Protein AF-A0A3D6EHR1-F1 (afdb_monomer_lite)

pLDDT: mean 91.76, std 10.84, range [40.75, 98.44]

Foldseek 3Di:
DPPPPPVVVVVVVVVQKDFPDKDWDDKDDPDPPDQKIKTWMWTWMDGPNDTDIWTKIWMWGQDPNDIDTDDMDTDD

Structure (mmCIF, N/CA/C/O backbone):
data_AF-A0A3D6EHR1-F1
#
_entry.id   AF-A0A3D6EHR1-F1
#
loop_
_atom_site.group_PDB
_atom_site.id
_atom_site.type_symbol
_atom_site.label_atom_id
_atom_site.label_alt_id
_atom_site.label_comp_id
_atom_site.label_asym_id
_atom_site.label_entity_id
_atom_site.label_seq_id
_atom_site.pdbx_PDB_ins_code
_atom_site.Cartn_x
_atom_site.Cartn_y
_atom_site.Cartn_z
_atom_site.occupancy
_atom_site.B_iso_or_equiv
_atom_site.auth_seq_id
_atom_site.auth_comp_id
_atom_site.auth_asym_id
_atom_site.auth_atom_id
_atom_site.pdbx_PDB_model_num
ATOM 1 N N . LYS A 1 1 ? -16.857 2.002 -1.763 1.00 40.75 1 LYS A N 1
ATOM 2 C CA . LYS A 1 1 ? -16.885 0.896 -2.752 1.00 40.75 1 LYS A CA 1
ATOM 3 C C . LYS A 1 1 ? -15.487 0.816 -3.331 1.00 40.75 1 LYS A C 1
ATOM 5 O O . LYS A 1 1 ? -15.037 1.846 -3.813 1.00 40.75 1 LYS A O 1
ATOM 10 N N . ARG A 1 2 ? -14.802 -0.330 -3.227 1.00 52.84 2 ARG A N 1
ATOM 11 C CA . ARG A 1 2 ? -13.556 -0.552 -3.973 1.00 52.84 2 ARG A CA 1
ATOM 12 C C . ARG A 1 2 ? -13.863 -0.241 -5.447 1.00 52.84 2 ARG A C 1
ATOM 14 O O . ARG A 1 2 ? -14.925 -0.692 -5.893 1.00 52.84 2 ARG A O 1
ATOM 21 N N . PRO A 1 3 ? -13.066 0.580 -6.152 1.00 54.38 3 PRO A N 1
ATOM 22 C CA . PRO A 1 3 ? -13.261 0.750 -7.588 1.00 54.38 3 PRO A CA 1
ATOM 23 C C . PRO A 1 3 ? -13.325 -0.640 -8.235 1.00 54.38 3 PRO A C 1
ATOM 25 O O . PRO A 1 3 ? -12.731 -1.585 -7.712 1.00 54.38 3 PRO A O 1
ATOM 28 N N . GLU A 1 4 ? -14.103 -0.805 -9.304 1.00 61.31 4 GLU A N 1
ATOM 29 C CA . GLU A 1 4 ? -14.044 -2.040 -10.090 1.00 61.31 4 GLU A CA 1
ATOM 30 C C . GLU A 1 4 ? -12.635 -2.149 -10.678 1.00 61.31 4 GLU A C 1
ATOM 32 O O . GLU A 1 4 ? -12.327 -1.598 -11.727 1.00 61.31 4 GLU A O 1
ATOM 37 N N . GLU A 1 5 ? -11.740 -2.794 -9.935 1.00 67.88 5 GLU A N 1
ATOM 38 C CA . GLU A 1 5 ? -10.393 -3.092 -10.383 1.00 67.88 5 GLU A CA 1
ATOM 39 C C . GLU A 1 5 ? -10.513 -4.111 -11.513 1.00 67.88 5 GLU A C 1
ATOM 41 O O . GLU A 1 5 ? -10.945 -5.252 -11.296 1.00 67.88 5 GLU A O 1
ATOM 46 N N . ASN A 1 6 ? -10.148 -3.701 -12.729 1.00 85.19 6 ASN A N 1
ATOM 47 C CA . ASN A 1 6 ? -10.084 -4.612 -13.857 1.00 85.19 6 ASN A CA 1
ATOM 48 C C . ASN A 1 6 ? -8.968 -5.632 -13.594 1.00 85.19 6 ASN A C 1
ATOM 50 O O . ASN A 1 6 ? -7.776 -5.342 -13.707 1.00 85.19 6 ASN A O 1
ATOM 54 N N . ARG A 1 7 ? -9.368 -6.845 -13.205 1.00 86.06 7 ARG A N 1
ATOM 55 C CA . ARG A 1 7 ? -8.444 -7.920 -12.826 1.00 86.06 7 ARG A CA 1
ATOM 56 C C . ARG A 1 7 ? -7.478 -8.285 -13.947 1.00 86.06 7 ARG A C 1
ATOM 58 O O . ARG A 1 7 ? -6.357 -8.688 -13.649 1.00 86.06 7 ARG A O 1
ATOM 65 N N . GLU A 1 8 ? -7.900 -8.160 -15.202 1.00 89.75 8 GLU A N 1
ATOM 66 C CA . GLU A 1 8 ? -7.054 -8.464 -16.357 1.00 89.75 8 GLU A CA 1
ATOM 67 C C . GLU A 1 8 ? -5.957 -7.412 -16.521 1.00 89.75 8 GLU A C 1
ATOM 69 O O . GLU A 1 8 ? -4.783 -7.763 -16.621 1.00 89.75 8 GLU A O 1
ATOM 74 N N . GLU A 1 9 ? -6.309 -6.127 -16.447 1.00 87.81 9 GLU A N 1
ATOM 75 C CA . GLU A 1 9 ? -5.335 -5.028 -16.479 1.00 87.81 9 GLU A CA 1
ATOM 76 C C . GLU A 1 9 ? -4.344 -5.118 -15.316 1.00 87.81 9 GLU A C 1
ATOM 78 O O . GLU A 1 9 ? -3.137 -4.978 -15.518 1.00 87.81 9 GLU A O 1
ATOM 83 N N . LEU A 1 10 ? -4.831 -5.425 -14.108 1.00 86.94 10 LEU A N 1
ATOM 84 C CA . LEU A 1 10 ? -3.973 -5.607 -12.940 1.00 86.94 10 LEU A CA 1
ATOM 85 C C . LEU A 1 10 ? -3.018 -6.795 -13.121 1.00 86.94 10 LEU A C 1
ATOM 87 O O . LEU A 1 10 ? -1.839 -6.694 -12.785 1.00 86.94 10 LEU A O 1
ATOM 91 N N . ALA A 1 11 ? -3.498 -7.910 -13.680 1.00 90.44 11 ALA A N 1
ATOM 92 C CA . ALA A 1 11 ? -2.660 -9.071 -13.959 1.00 90.44 11 ALA A CA 1
ATOM 93 C C . ALA A 1 11 ? -1.563 -8.742 -14.981 1.00 90.44 11 ALA A C 1
ATOM 95 O O . ALA A 1 11 ? -0.403 -9.089 -14.756 1.00 90.44 11 ALA A O 1
ATOM 96 N N . VAL A 1 12 ? -1.902 -8.032 -16.062 1.00 91.38 12 VAL A N 1
ATOM 97 C CA . VAL A 1 12 ? -0.933 -7.573 -17.072 1.00 91.38 12 VAL A CA 1
ATOM 98 C C . VAL A 1 12 ? 0.102 -6.641 -16.443 1.00 91.38 12 VAL A C 1
ATOM 100 O O . VAL A 1 12 ? 1.3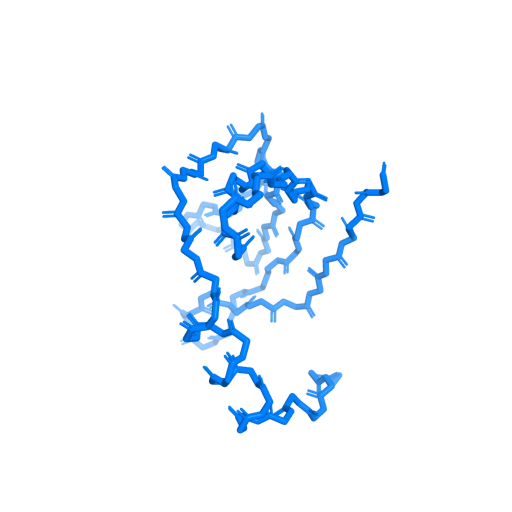05 -6.827 -16.643 1.00 91.38 12 VAL A O 1
ATOM 103 N N . TYR A 1 13 ? -0.338 -5.682 -15.625 1.00 87.62 13 TYR A N 1
ATOM 104 C CA . TYR A 1 13 ? 0.562 -4.796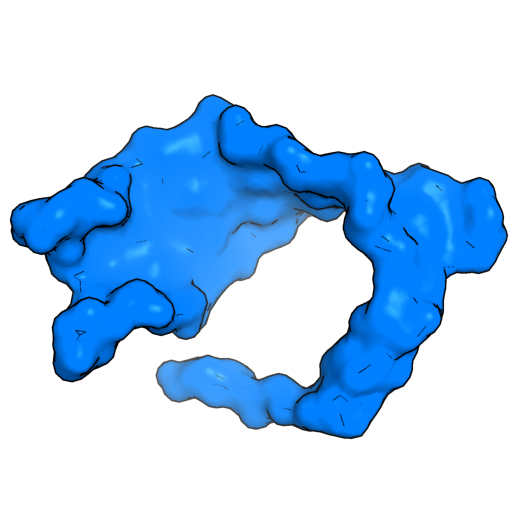 -14.892 1.00 87.62 13 TYR A CA 1
ATOM 105 C C . TYR A 1 13 ? 1.537 -5.594 -14.014 1.00 87.62 13 TYR A C 1
ATOM 107 O O . TYR A 1 13 ? 2.752 -5.457 -14.169 1.00 87.62 13 TYR A O 1
ATOM 115 N N . CYS A 1 14 ? 1.031 -6.495 -13.167 1.00 89.62 14 CYS A N 1
ATOM 116 C CA . CYS A 1 14 ? 1.848 -7.333 -12.288 1.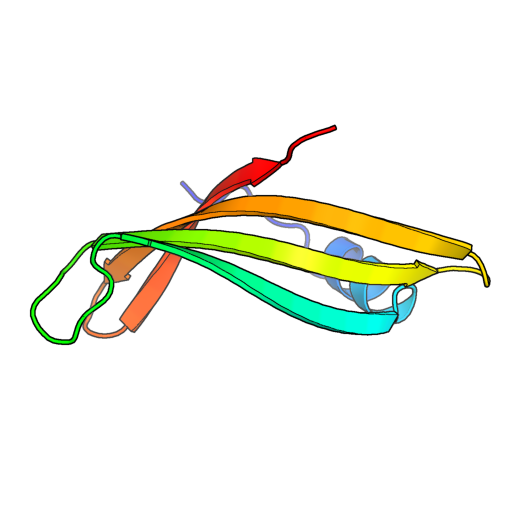00 89.62 14 CYS A CA 1
ATOM 117 C C . CYS A 1 14 ? 2.802 -8.274 -13.042 1.00 89.62 14 CYS A C 1
ATOM 119 O O . CYS A 1 14 ? 3.859 -8.600 -12.513 1.00 89.62 14 CYS A O 1
ATOM 121 N N . GLN A 1 15 ? 2.468 -8.704 -14.262 1.00 92.00 15 GLN A N 1
ATOM 122 C CA . GLN A 1 15 ? 3.375 -9.491 -15.109 1.00 92.00 15 GLN A CA 1
ATOM 123 C C . GLN A 1 15 ? 4.504 -8.644 -15.710 1.00 92.00 15 GLN A C 1
ATOM 125 O O . GLN A 1 15 ? 5.596 -9.153 -15.953 1.00 92.00 15 GLN A O 1
ATOM 130 N N . SER A 1 16 ? 4.254 -7.355 -15.951 1.00 91.31 16 SER A N 1
ATOM 131 C CA . SER A 1 16 ? 5.229 -6.434 -16.553 1.00 91.31 16 SER A CA 1
ATOM 132 C C . SER A 1 16 ? 6.172 -5.763 -15.546 1.00 91.31 16 SER A C 1
ATOM 134 O O . SER A 1 16 ? 7.185 -5.178 -15.941 1.00 91.31 16 SER A O 1
ATOM 136 N N . VAL A 1 17 ? 5.855 -5.844 -14.250 1.00 92.88 17 VAL A N 1
ATOM 137 C CA . VAL A 1 17 ? 6.584 -5.170 -13.171 1.00 92.88 17 VAL A CA 1
ATOM 138 C C . VAL A 1 17 ? 7.171 -6.186 -12.199 1.00 92.88 17 VAL A C 1
ATOM 140 O O . VAL A 1 17 ? 6.482 -7.050 -11.672 1.00 92.88 17 VAL A O 1
ATOM 143 N N . SER A 1 18 ? 8.455 -6.037 -11.889 1.00 93.50 18 SER A N 1
ATOM 144 C CA . SER A 1 18 ? 9.115 -6.768 -10.808 1.00 93.50 18 SER A CA 1
ATOM 145 C C . SER A 1 18 ? 9.179 -5.917 -9.542 1.00 93.50 18 SER A C 1
ATOM 147 O O . SER A 1 18 ? 9.671 -4.789 -9.571 1.00 93.50 18 SER A O 1
ATOM 149 N N . CYS A 1 19 ? 8.728 -6.461 -8.409 1.00 92.75 19 CYS A N 1
ATOM 150 C CA . CYS A 1 19 ? 8.949 -5.849 -7.100 1.00 92.75 19 CYS A CA 1
ATOM 151 C C . CYS A 1 19 ? 10.350 -6.217 -6.600 1.00 92.75 19 CYS A C 1
ATOM 153 O O . CYS A 1 19 ? 10.621 -7.365 -6.257 1.00 92.75 19 CYS A O 1
ATOM 155 N N . VAL A 1 20 ? 11.252 -5.237 -6.584 1.00 94.50 20 VAL A N 1
ATOM 156 C CA . VAL A 1 20 ? 12.664 -5.420 -6.211 1.00 94.50 20 VAL A CA 1
ATOM 157 C C . VAL A 1 20 ? 12.869 -5.236 -4.708 1.00 94.50 20 VAL A C 1
ATOM 159 O O . VAL A 1 20 ? 13.820 -5.757 -4.130 1.00 94.50 20 VAL A O 1
ATOM 162 N N . GLY A 1 21 ? 11.986 -4.488 -4.050 1.00 95.81 21 GLY A N 1
ATOM 163 C CA . GLY A 1 21 ? 12.044 -4.315 -2.607 1.00 95.81 21 GLY A CA 1
ATOM 164 C C . GLY A 1 21 ? 10.883 -3.505 -2.062 1.00 95.81 21 GLY A C 1
ATOM 165 O O . GLY A 1 21 ? 10.307 -2.674 -2.760 1.00 95.81 21 GLY A O 1
ATOM 166 N N . LEU A 1 22 ? 10.584 -3.725 -0.787 1.00 97.44 22 LEU A N 1
ATOM 167 C CA . LEU A 1 22 ? 9.545 -3.028 -0.045 1.00 97.44 22 LEU A CA 1
ATOM 168 C C . LEU A 1 22 ? 10.125 -2.562 1.288 1.00 97.44 22 LEU A C 1
ATOM 170 O O . LEU A 1 22 ? 10.717 -3.354 2.022 1.00 97.44 22 LEU A O 1
ATOM 174 N N . LYS A 1 23 ? 9.946 -1.283 1.610 1.00 98.12 23 LYS A N 1
ATOM 175 C CA . LYS A 1 23 ? 10.344 -0.717 2.898 1.00 98.12 23 LYS A CA 1
ATOM 176 C C . LYS A 1 23 ? 9.152 -0.044 3.557 1.00 98.12 23 LYS A C 1
ATOM 178 O O . LYS A 1 23 ? 8.585 0.883 2.989 1.00 98.12 23 LYS A O 1
ATOM 183 N N . ILE A 1 24 ? 8.824 -0.469 4.773 1.00 97.88 24 ILE A N 1
ATOM 184 C CA . ILE A 1 24 ? 7.852 0.231 5.616 1.00 97.88 24 ILE A CA 1
ATOM 185 C C . ILE A 1 24 ? 8.543 1.435 6.250 1.00 97.88 24 ILE A C 1
ATOM 187 O O . ILE A 1 24 ? 9.597 1.297 6.872 1.00 97.88 24 ILE A O 1
ATOM 191 N N . ILE A 1 25 ? 7.967 2.614 6.051 1.00 98.25 25 ILE A N 1
ATOM 192 C CA . ILE A 1 25 ? 8.496 3.891 6.538 1.00 98.25 25 ILE A CA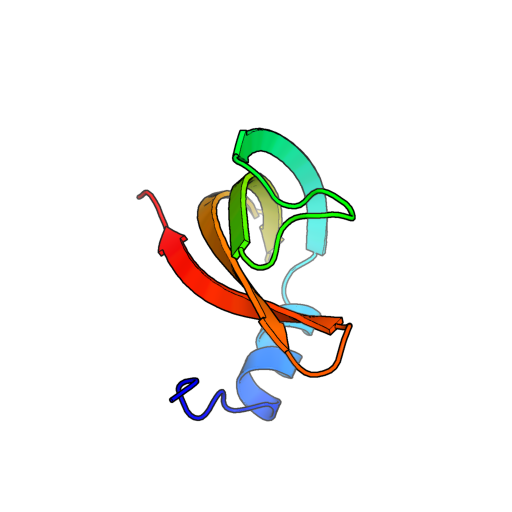 1
ATOM 193 C C . ILE A 1 25 ? 7.767 4.319 7.803 1.00 98.25 25 ILE A C 1
ATOM 195 O O . ILE A 1 25 ? 8.395 4.766 8.759 1.00 98.25 25 ILE A O 1
ATOM 199 N N . HIS A 1 26 ? 6.448 4.153 7.813 1.00 98.00 26 HIS A N 1
ATOM 200 C CA . HIS A 1 26 ? 5.608 4.506 8.942 1.00 98.00 26 HIS A CA 1
ATOM 201 C C . HIS A 1 26 ? 4.449 3.521 9.069 1.00 98.00 26 HIS A C 1
ATOM 203 O O . HIS A 1 26 ? 4.001 2.942 8.078 1.00 98.00 26 HIS A O 1
ATOM 209 N N . LYS A 1 27 ? 3.974 3.346 10.301 1.00 97.75 27 LYS A N 1
ATOM 210 C CA . LYS A 1 27 ? 2.741 2.630 10.598 1.00 97.75 27 LYS A CA 1
ATOM 211 C C . LYS A 1 27 ? 2.001 3.327 11.735 1.00 97.75 27 LYS A C 1
ATOM 213 O O . LYS A 1 27 ? 2.638 3.765 12.695 1.00 97.75 27 LYS A O 1
ATOM 218 N N . GLU A 1 28 ? 0.683 3.326 11.652 1.00 98.38 28 GLU A N 1
ATOM 219 C CA . GLU A 1 28 ? -0.226 3.793 12.694 1.00 98.38 28 GLU A CA 1
ATOM 220 C C . GLU A 1 28 ? -1.314 2.732 12.900 1.00 98.38 28 GLU A C 1
ATOM 222 O O . GLU A 1 28 ? -1.849 2.203 11.923 1.00 98.38 28 GLU A O 1
ATOM 227 N N . LEU A 1 29 ? -1.610 2.387 14.159 1.00 97.81 29 LEU A N 1
ATOM 228 C CA . LEU A 1 29 ? -2.514 1.283 14.522 1.00 97.81 29 LEU A CA 1
ATOM 229 C C . LEU A 1 29 ? -2.131 -0.039 13.809 1.00 97.81 29 LEU A C 1
ATOM 231 O O . LEU A 1 29 ? -0.943 -0.375 13.704 1.00 97.81 29 LEU A O 1
ATOM 235 N N . GLY A 1 30 ? -3.111 -0.824 13.347 1.00 93.69 30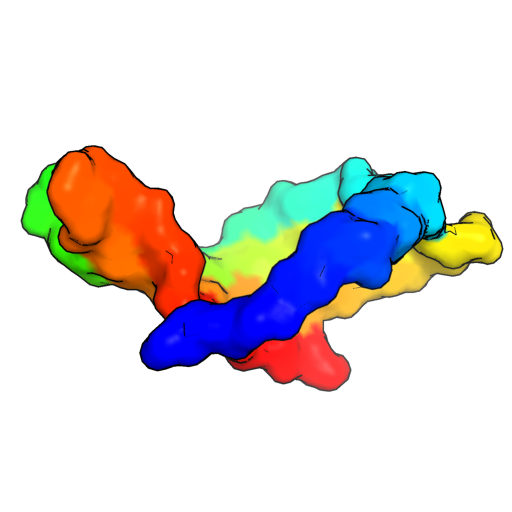 GLY A N 1
ATOM 236 C CA . GLY A 1 30 ? -2.880 -2.080 12.622 1.00 93.69 30 GLY A CA 1
ATOM 237 C C . GLY A 1 30 ? -2.494 -3.279 13.502 1.00 93.69 30 GLY A C 1
ATOM 238 O O . GLY A 1 30 ? -2.110 -4.336 12.992 1.00 93.69 30 GLY A O 1
ATOM 239 N N . GLY A 1 31 ? -2.568 -3.137 14.825 1.00 94.00 31 GLY A N 1
ATOM 240 C CA . GLY A 1 31 ? -2.318 -4.189 15.801 1.00 94.00 31 GLY A CA 1
ATOM 241 C C . GLY A 1 31 ? -3.468 -5.190 15.930 1.00 94.00 31 GLY A C 1
ATOM 242 O O . GLY A 1 31 ? -4.521 -5.085 15.304 1.00 94.00 31 GLY A O 1
ATOM 243 N N . LYS A 1 32 ? -3.284 -6.214 16.775 1.00 93.44 32 LYS A N 1
ATOM 244 C CA . LYS A 1 32 ? -4.304 -7.261 16.994 1.00 93.44 32 LYS A CA 1
ATOM 245 C C . LYS A 1 32 ? -5.605 -6.721 17.594 1.00 93.44 32 LYS A C 1
ATOM 247 O O . LYS A 1 32 ? -6.643 -7.313 17.335 1.00 93.44 32 LYS A O 1
ATOM 252 N N . ALA A 1 33 ? -5.545 -5.635 18.358 1.00 95.19 33 ALA A N 1
ATOM 253 C CA . ALA A 1 33 ? -6.710 -5.005 18.978 1.00 95.19 33 ALA A CA 1
ATOM 254 C C . ALA A 1 33 ? -7.331 -3.888 18.121 1.00 95.19 33 ALA A C 1
ATOM 256 O O . ALA A 1 33 ? -8.387 -3.387 18.481 1.00 95.19 33 ALA A O 1
ATOM 257 N N . ASP A 1 34 ? -6.687 -3.513 17.013 1.00 97.88 34 ASP A N 1
ATOM 258 C CA . ASP A 1 34 ? -7.140 -2.407 16.175 1.00 97.88 34 ASP A CA 1
ATOM 259 C C . ASP A 1 34 ? -8.023 -2.907 15.029 1.00 97.88 34 ASP A C 1
ATOM 261 O O . ASP A 1 34 ? -7.755 -3.959 14.433 1.00 97.88 34 ASP A O 1
ATOM 265 N N . ASP A 1 35 ? -9.024 -2.098 14.684 1.00 97.94 35 ASP A N 1
ATOM 266 C CA . ASP A 1 35 ? -9.921 -2.325 13.545 1.00 97.94 35 ASP A CA 1
ATOM 267 C C . ASP A 1 35 ? -9.546 -1.487 12.314 1.00 97.94 35 ASP A C 1
ATOM 269 O O . ASP A 1 35 ? -10.067 -1.714 11.222 1.00 97.94 35 ASP A O 1
ATOM 273 N N . THR A 1 36 ? -8.612 -0.546 12.458 1.00 98.25 36 THR A N 1
ATOM 274 C CA . THR A 1 36 ? -8.054 0.263 11.367 1.00 98.25 36 THR A CA 1
ATOM 275 C C . THR A 1 36 ? -6.530 0.313 11.447 1.00 98.25 36 THR A C 1
ATOM 277 O O . THR A 1 36 ? -5.922 0.024 12.481 1.00 98.25 36 THR A O 1
ATOM 280 N N . GLY A 1 37 ? -5.890 0.635 10.329 1.00 98.19 37 GLY A N 1
ATOM 281 C CA . GLY A 1 37 ? -4.443 0.779 10.266 1.00 98.19 37 GLY A CA 1
ATOM 282 C C . GLY A 1 37 ? -4.014 1.631 9.087 1.00 98.19 37 GLY A C 1
ATOM 283 O O . GLY A 1 37 ? -4.671 1.643 8.048 1.00 98.19 37 GLY A O 1
ATOM 284 N N . VAL A 1 38 ? -2.897 2.328 9.245 1.00 98.25 38 VAL A N 1
ATOM 285 C CA . VAL A 1 38 ? -2.270 3.116 8.183 1.00 98.25 38 VAL A CA 1
ATOM 286 C C . VAL A 1 38 ? -0.831 2.660 8.021 1.00 98.25 38 VAL A C 1
ATOM 288 O O . VAL A 1 38 ? -0.133 2.405 9.004 1.00 98.25 38 VAL A O 1
ATOM 291 N N . VAL A 1 39 ? -0.375 2.544 6.776 1.00 98.44 39 VAL A N 1
ATOM 292 C CA . VAL A 1 39 ? 0.998 2.158 6.447 1.00 98.44 39 VAL A CA 1
ATOM 293 C C . VAL A 1 39 ? 1.531 3.072 5.359 1.00 98.44 39 VAL A C 1
ATOM 295 O O . VAL A 1 39 ? 0.959 3.138 4.278 1.00 98.44 39 VAL A O 1
ATOM 298 N N . THR A 1 40 ? 2.667 3.718 5.615 1.00 98.44 40 THR A N 1
ATOM 299 C CA . THR A 1 40 ? 3.452 4.376 4.566 1.00 98.44 40 THR A CA 1
ATOM 300 C C . THR A 1 40 ? 4.596 3.468 4.155 1.00 98.44 40 THR A C 1
ATOM 302 O O . THR A 1 40 ? 5.387 3.041 5.005 1.00 98.44 40 THR A O 1
ATOM 305 N N . PHE A 1 41 ? 4.726 3.193 2.861 1.00 98.19 41 PHE A N 1
ATOM 306 C CA . PHE A 1 41 ? 5.776 2.334 2.330 1.00 98.19 41 PHE A CA 1
ATOM 307 C C . PHE A 1 41 ? 6.410 2.894 1.061 1.00 98.19 41 PHE A C 1
ATOM 309 O O . PHE A 1 41 ? 5.817 3.674 0.322 1.00 98.19 41 PHE A O 1
ATOM 316 N N . HIS A 1 42 ? 7.641 2.455 0.817 1.00 97.88 42 HIS A N 1
ATOM 317 C CA . HIS A 1 42 ? 8.364 2.659 -0.428 1.00 97.88 42 HIS A CA 1
ATOM 318 C C . H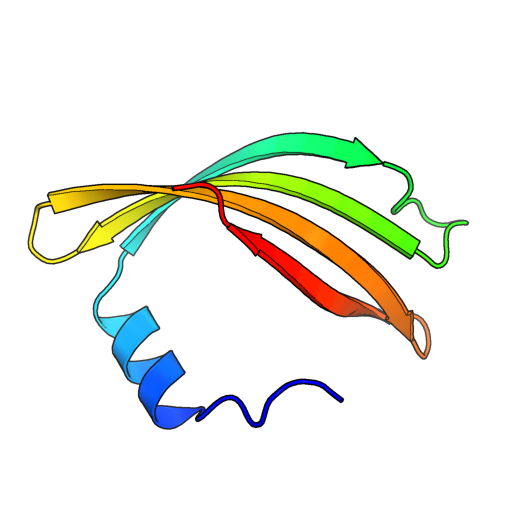IS A 1 42 ? 8.535 1.302 -1.119 1.00 97.88 42 HIS A C 1
ATOM 320 O O . HIS A 1 42 ? 9.219 0.423 -0.583 1.00 97.88 42 HIS A O 1
ATOM 326 N N . ALA A 1 43 ? 7.950 1.128 -2.300 1.00 96.69 43 ALA A N 1
ATOM 327 C CA . ALA A 1 43 ? 8.150 -0.042 -3.146 1.00 96.69 43 ALA A CA 1
ATOM 328 C C . ALA A 1 43 ? 9.095 0.306 -4.303 1.00 96.69 43 ALA A C 1
ATOM 330 O O . ALA A 1 43 ? 8.827 1.181 -5.121 1.00 96.69 43 ALA A O 1
ATOM 331 N N . SER A 1 44 ? 10.238 -0.373 -4.363 1.00 96.44 44 SER A N 1
ATOM 332 C CA . SER A 1 44 ? 11.132 -0.324 -5.517 1.00 96.44 44 SER A CA 1
ATOM 333 C C . SER A 1 44 ? 10.607 -1.267 -6.588 1.00 96.44 44 SER A C 1
ATOM 335 O O . SER A 1 44 ? 10.651 -2.484 -6.407 1.00 96.44 44 SER A O 1
ATOM 337 N N . LEU A 1 45 ? 10.158 -0.709 -7.703 1.00 94.81 45 LEU A N 1
ATOM 338 C CA . LEU A 1 45 ? 9.614 -1.455 -8.829 1.00 94.81 45 LEU A CA 1
ATOM 339 C C . LEU A 1 45 ? 10.585 -1.392 -10.008 1.00 94.81 45 LEU A C 1
ATOM 341 O O . LEU A 1 45 ? 11.311 -0.411 -10.176 1.00 94.81 45 LEU A O 1
ATOM 345 N N . GLN A 1 46 ? 10.626 -2.443 -10.817 1.00 95.25 46 GLN A N 1
ATOM 346 C CA . GLN A 1 46 ? 11.397 -2.478 -12.052 1.00 95.25 46 GLN A CA 1
ATOM 347 C C . GLN A 1 46 ? 10.503 -2.896 -13.212 1.00 95.25 46 GLN A C 1
ATOM 349 O O . GLN A 1 46 ? 9.873 -3.948 -13.161 1.00 95.25 46 GLN A O 1
ATOM 354 N N . ALA A 1 47 ? 10.484 -2.088 -14.267 1.00 91.94 47 ALA A N 1
ATOM 355 C CA . ALA A 1 47 ? 9.748 -2.354 -15.497 1.00 91.94 47 ALA A CA 1
ATOM 356 C C . ALA A 1 47 ? 10.611 -1.944 -16.693 1.00 91.94 47 ALA A C 1
ATOM 358 O O . ALA A 1 47 ? 11.201 -0.862 -16.693 1.00 91.94 47 ALA A O 1
ATOM 359 N N . ASN A 1 48 ? 10.718 -2.806 -17.709 1.00 88.50 48 ASN A N 1
ATOM 360 C CA . ASN A 1 48 ? 11.492 -2.535 -18.932 1.00 88.50 48 ASN A CA 1
ATOM 361 C C . ASN A 1 48 ? 12.937 -2.061 -18.657 1.00 88.50 48 ASN A C 1
ATOM 363 O O . ASN A 1 48 ? 13.432 -1.118 -19.273 1.00 88.50 48 ASN A O 1
ATOM 367 N N . GLY A 1 49 ? 13.601 -2.666 -17.663 1.00 87.56 49 GLY A N 1
ATOM 368 C CA . GLY A 1 49 ? 14.966 -2.309 -17.256 1.00 87.56 49 GLY A CA 1
ATOM 369 C C . GLY A 1 49 ? 15.096 -0.994 -16.475 1.00 87.56 49 GLY A C 1
ATOM 370 O O . GLY A 1 49 ? 16.184 -0.690 -15.992 1.00 87.56 49 GLY A O 1
ATOM 371 N N . ARG A 1 50 ? 14.010 -0.235 -16.285 1.00 92.12 50 ARG A N 1
ATOM 372 C CA . ARG A 1 50 ? 13.987 1.001 -15.492 1.00 92.12 50 ARG A CA 1
ATOM 373 C C . ARG A 1 50 ? 13.475 0.730 -14.087 1.00 92.12 50 ARG A C 1
ATOM 375 O O . ARG A 1 50 ? 12.505 -0.001 -13.912 1.00 92.12 50 ARG A O 1
ATOM 382 N N . ARG A 1 51 ? 14.123 1.338 -13.093 1.00 93.25 51 ARG A N 1
ATOM 383 C CA . ARG A 1 51 ? 13.706 1.272 -11.690 1.00 93.25 51 ARG A CA 1
ATOM 384 C C . ARG A 1 51 ? 12.914 2.523 -11.326 1.00 93.25 51 ARG A C 1
ATOM 386 O O . ARG A 1 51 ? 13.370 3.630 -11.597 1.00 93.25 51 ARG A O 1
ATOM 393 N N . THR A 1 52 ? 11.769 2.337 -10.689 1.00 93.81 52 THR A N 1
ATOM 394 C CA . THR A 1 52 ? 10.927 3.401 -10.139 1.00 93.81 52 THR A CA 1
ATOM 395 C C . THR A 1 52 ? 10.716 3.179 -8.645 1.00 93.81 52 THR A C 1
ATOM 397 O O . THR A 1 52 ? 10.861 2.064 -8.132 1.00 93.81 52 THR A O 1
ATOM 400 N N . LEU A 1 53 ? 10.432 4.261 -7.925 1.00 95.25 53 LEU A N 1
ATOM 401 C CA . LEU A 1 53 ? 10.097 4.222 -6.508 1.00 95.25 53 LEU A CA 1
ATOM 402 C C . LEU A 1 53 ? 8.637 4.631 -6.353 1.00 95.25 53 LEU A C 1
ATOM 404 O O . LEU A 1 53 ? 8.292 5.772 -6.629 1.00 95.25 53 LEU A O 1
ATOM 408 N N . HIS A 1 54 ? 7.800 3.698 -5.916 1.00 95.12 54 HIS A N 1
ATOM 409 C CA . HIS A 1 54 ? 6.409 3.956 -5.568 1.00 95.12 54 HIS A CA 1
ATOM 410 C C . HIS A 1 54 ? 6.326 4.282 -4.081 1.00 95.12 54 HIS A C 1
ATOM 412 O O . HIS A 1 54 ? 6.731 3.465 -3.249 1.00 95.12 54 HIS A O 1
ATOM 418 N N . ILE A 1 55 ? 5.847 5.475 -3.748 1.00 97.69 55 ILE A N 1
ATOM 419 C CA . ILE A 1 55 ? 5.686 5.938 -2.370 1.00 97.69 55 ILE A CA 1
ATOM 420 C C . ILE A 1 55 ? 4.197 6.095 -2.115 1.00 97.69 55 ILE A C 1
ATOM 422 O O . ILE A 1 55 ? 3.542 6.897 -2.773 1.00 97.69 55 ILE A O 1
ATOM 426 N N . GLU A 1 56 ? 3.668 5.362 -1.144 1.00 97.69 56 GLU A N 1
ATOM 427 C CA . GLU A 1 56 ? 2.242 5.408 -0.834 1.00 97.69 56 GLU A CA 1
ATOM 428 C C . GLU A 1 56 ? 2.006 5.373 0.671 1.00 97.69 56 GLU A C 1
ATOM 430 O O . GLU A 1 56 ? 2.730 4.701 1.411 1.00 97.69 56 GLU A O 1
ATOM 435 N N . THR A 1 57 ? 0.976 6.097 1.106 1.00 98.25 57 THR A N 1
ATOM 436 C CA . THR A 1 57 ? 0.343 5.922 2.415 1.00 98.25 57 THR A CA 1
ATOM 437 C C . THR A 1 57 ? -1.023 5.280 2.213 1.00 98.25 57 THR A C 1
ATOM 439 O O . THR A 1 57 ? -1.920 5.924 1.675 1.00 98.25 57 THR A O 1
ATOM 442 N N . SER A 1 58 ? -1.183 4.037 2.661 1.00 98.00 58 SER A N 1
ATOM 443 C CA . SER A 1 58 ? -2.415 3.257 2.507 1.00 98.00 58 SER A CA 1
ATOM 444 C C . SER A 1 58 ? -3.171 3.118 3.825 1.00 98.00 58 SER A C 1
ATOM 446 O O . SER A 1 58 ? -2.563 2.987 4.891 1.00 98.00 58 SER A O 1
ATOM 448 N N . THR A 1 59 ? -4.499 3.076 3.744 1.00 97.94 59 THR A N 1
ATOM 449 C CA . THR A 1 59 ? -5.423 2.821 4.852 1.00 97.94 59 THR A CA 1
ATOM 450 C C . THR A 1 59 ? -6.042 1.431 4.729 1.00 97.94 59 THR A C 1
ATOM 452 O O . THR A 1 59 ? -6.462 0.989 3.657 1.00 97.94 59 THR A O 1
ATOM 455 N N . PHE A 1 60 ? -6.134 0.750 5.864 1.00 97.69 60 PHE A N 1
ATOM 456 C CA . PHE A 1 60 ? -6.692 -0.584 6.003 1.00 97.69 60 PHE A CA 1
ATOM 457 C C . PHE A 1 60 ? -7.780 -0.600 7.075 1.00 97.69 60 PHE A C 1
ATOM 459 O O . PHE A 1 60 ? -7.696 0.117 8.074 1.00 97.69 60 PHE A O 1
ATOM 466 N N . ALA A 1 61 ? -8.767 -1.471 6.887 1.00 97.50 61 ALA A N 1
ATOM 467 C CA . ALA A 1 61 ? -9.801 -1.773 7.871 1.00 97.50 61 ALA A CA 1
ATOM 468 C C . ALA A 1 61 ? -9.865 -3.281 8.114 1.00 97.50 61 ALA A C 1
ATOM 470 O O . ALA A 1 61 ? -9.488 -4.074 7.247 1.00 97.50 61 ALA A O 1
ATOM 471 N N . ARG A 1 62 ? -10.324 -3.697 9.292 1.00 97.44 62 ARG A N 1
ATOM 472 C CA . ARG A 1 62 ? -10.573 -5.100 9.604 1.00 97.44 62 ARG A CA 1
ATOM 473 C C . ARG A 1 62 ? -12.046 -5.421 9.395 1.00 97.44 62 ARG A C 1
ATOM 475 O O . ARG A 1 62 ? -12.903 -4.995 10.156 1.00 97.44 62 ARG A O 1
ATOM 482 N N . GLU A 1 63 ? -12.328 -6.242 8.395 1.00 95.62 63 GLU A N 1
ATOM 483 C CA . GLU A 1 63 ? -13.673 -6.711 8.073 1.00 95.62 63 GLU A CA 1
ATOM 484 C C . GLU A 1 63 ? -13.732 -8.230 8.234 1.00 95.62 63 GLU A C 1
ATOM 486 O O . GLU A 1 63 ? -12.899 -8.960 7.691 1.00 95.62 63 GLU A O 1
ATOM 491 N N . ASN A 1 64 ? -14.700 -8.731 9.009 1.00 94.12 64 ASN A N 1
ATOM 492 C CA . ASN A 1 64 ? -14.867 -10.168 9.279 1.00 94.12 64 ASN A CA 1
ATOM 493 C C . ASN A 1 64 ? -13.563 -10.855 9.744 1.00 94.12 64 ASN A C 1
ATOM 495 O O . ASN A 1 64 ? -13.225 -11.959 9.312 1.00 94.12 64 ASN A O 1
ATOM 499 N N . GLY A 1 65 ? -12.794 -10.165 10.596 1.00 93.75 65 GLY A N 1
ATOM 500 C CA . GLY A 1 65 ? -11.522 -10.653 11.136 1.00 93.75 65 GLY A CA 1
ATOM 501 C C . GLY A 1 65 ? -10.336 -10.610 10.164 1.00 93.75 65 GLY A C 1
ATOM 502 O O . GLY A 1 65 ? -9.273 -11.133 10.496 1.00 93.75 65 GLY A O 1
ATOM 503 N N . ARG A 1 66 ? -10.478 -10.001 8.979 1.00 95.69 66 ARG A N 1
ATOM 504 C CA . ARG A 1 66 ? -9.417 -9.894 7.964 1.00 95.69 66 ARG A CA 1
ATOM 505 C C . ARG A 1 66 ? -9.114 -8.437 7.647 1.00 95.69 66 ARG A C 1
ATOM 507 O O . ARG A 1 66 ? -10.025 -7.631 7.524 1.00 95.69 66 ARG A O 1
ATOM 514 N N . TRP A 1 67 ? -7.837 -8.108 7.484 1.00 96.88 67 TRP A N 1
ATOM 515 C CA . TRP A 1 67 ? -7.437 -6.793 6.990 1.00 96.88 67 TRP A CA 1
ATOM 516 C C . TRP A 1 67 ? -7.764 -6.661 5.504 1.00 96.88 67 TRP A C 1
ATOM 518 O O . TRP A 1 67 ? -7.404 -7.528 4.706 1.00 96.88 67 TRP A O 1
ATOM 528 N N . VAL A 1 68 ? -8.420 -5.567 5.136 1.00 95.69 68 VAL A N 1
ATOM 529 C CA . VAL A 1 68 ? -8.727 -5.197 3.757 1.00 95.69 68 VAL A CA 1
ATOM 530 C C . VAL A 1 68 ? -8.105 -3.843 3.441 1.00 95.69 68 VAL A C 1
ATOM 532 O O . VAL A 1 68 ? -8.104 -2.941 4.277 1.00 95.69 68 VAL A O 1
ATOM 535 N N . TYR A 1 69 ? -7.561 -3.710 2.230 1.00 94.38 69 TYR A N 1
ATOM 536 C CA . TYR A 1 69 ? -7.182 -2.412 1.676 1.00 94.38 69 TYR A CA 1
ATOM 537 C C . TYR A 1 69 ? -8.444 -1.584 1.435 1.00 94.38 69 TYR A C 1
ATOM 539 O O . TYR A 1 69 ? -9.386 -2.083 0.798 1.00 94.38 69 TYR A O 1
ATOM 547 N N . VAL A 1 70 ? -8.448 -0.359 1.962 1.00 95.06 70 VAL A N 1
ATOM 548 C CA . VAL A 1 70 ? -9.551 0.599 1.836 1.00 95.06 70 VAL A CA 1
ATOM 549 C C . VAL A 1 70 ? -9.220 1.639 0.777 1.00 95.06 70 VAL A C 1
ATOM 551 O O . VAL A 1 70 ? -9.994 1.795 -0.164 1.00 95.06 70 VAL A O 1
ATOM 554 N N . ASP A 1 71 ? -8.090 2.326 0.939 1.00 94.94 71 ASP A N 1
ATOM 555 C CA . ASP A 1 71 ? -7.652 3.418 0.069 1.00 94.94 71 ASP A CA 1
ATOM 556 C C . ASP A 1 71 ? -6.146 3.676 0.232 1.00 94.94 71 ASP A C 1
ATOM 558 O O . ASP A 1 71 ? -5.516 3.149 1.157 1.00 94.94 71 ASP A O 1
ATOM 562 N N . GLY A 1 72 ? -5.572 4.514 -0.625 1.00 94.56 72 GLY A N 1
ATOM 563 C CA . GLY A 1 72 ? -4.190 4.945 -0.509 1.00 94.56 72 GLY A CA 1
ATOM 564 C C . GLY A 1 72 ? -3.868 6.184 -1.329 1.00 94.56 72 GLY A C 1
ATOM 565 O O . GLY A 1 72 ? -4.429 6.434 -2.391 1.00 94.56 72 GLY A O 1
ATOM 566 N N . VAL A 1 73 ? -2.928 6.973 -0.815 1.00 96.19 73 VAL A N 1
ATOM 567 C CA . VAL A 1 73 ? -2.450 8.197 -1.458 1.00 96.19 73 VAL A CA 1
ATOM 568 C C . VAL A 1 73 ? -1.028 7.972 -1.941 1.00 96.19 73 VAL A C 1
ATOM 570 O O . VAL A 1 73 ? -0.104 7.820 -1.134 1.00 96.19 73 VAL A O 1
ATOM 573 N N . VAL A 1 74 ? -0.861 7.967 -3.262 1.00 95.00 74 VAL A N 1
ATOM 574 C CA . VAL A 1 74 ? 0.443 7.885 -3.928 1.00 95.00 74 VAL A CA 1
ATOM 575 C C . VAL A 1 74 ? 1.080 9.273 -3.942 1.00 95.00 74 VAL A C 1
ATOM 577 O O . VAL A 1 74 ? 0.416 10.262 -4.252 1.00 95.00 74 VAL A O 1
ATOM 580 N N . LYS A 1 75 ? 2.363 9.359 -3.588 1.00 90.88 75 LYS A N 1
ATOM 581 C CA . LYS A 1 75 ? 3.160 10.578 -3.764 1.00 90.88 75 LYS A CA 1
ATOM 582 C C . LYS A 1 75 ? 3.872 10.543 -5.114 1.00 90.88 75 LYS A C 1
ATOM 584 O O . LYS A 1 75 ? 4.498 9.533 -5.433 1.00 90.88 75 LYS A O 1
ATOM 589 N N . GLU A 1 76 ? 3.774 11.648 -5.853 1.00 69.88 76 GLU A N 1
ATOM 590 C CA . GLU A 1 76 ? 4.538 11.911 -7.086 1.00 69.88 76 GLU A CA 1
ATOM 591 C C . GLU A 1 76 ? 6.028 12.164 -6.816 1.00 69.88 76 GLU A C 1
ATOM 593 O O . GLU A 1 76 ? 6.359 12.745 -5.751 1.00 69.88 76 GLU A O 1
#

Radius of gyration: 14.18 Å; chains: 1; bounding box: 32×23×38 Å

Sequence (76 aa):
KRPEENREELAVYCQSVSCVGLKIIHKELGGKADDTGVVTFHASLQANGRRTLHIETSTFARENGRWVYVDGVVKE

Secondary structure (DSSP, 8-state):
------HHHHHHHHHH-EEEEEEEEEEEE-STT-SEEEEEEEEEEEETTEEEEEEEEEEEEEETTEEEEEEEEEE-